Protein AF-A0A1M5Z3K2-F1 (afdb_monomer_lite)

Sequence (74 aa):
MSKKFLIWLMRATKADSKTKDALAEDLRKIGVTTAGIGYVSIVMPQTNIAIGAGSILVISGFTFWLLGLVFTRR

Radius of gyration: 14.48 Å; chains: 1; bounding box: 32×20×36 Å

Foldseek 3Di:
DDPVVVVVLVVLLVDDLVSLLVQLVVLLVQLVVQLVQLVCCCVPVVDPADVVNSVVSNVVSVVSNVSSVVSNPD

Structure (mmCIF, N/CA/C/O backbone):
data_AF-A0A1M5Z3K2-F1
#
_entry.id   AF-A0A1M5Z3K2-F1
#
loop_
_atom_site.group_PDB
_atom_site.id
_atom_site.type_symbol
_atom_site.label_atom_id
_atom_site.label_alt_id
_atom_site.label_comp_id
_atom_site.label_asym_id
_atom_site.label_entity_id
_atom_site.label_seq_id
_atom_site.pdbx_PDB_ins_code
_atom_site.Cartn_x
_atom_site.Cartn_y
_atom_site.Cartn_z
_atom_site.occupancy
_atom_site.B_iso_or_equiv
_atom_site.auth_seq_id
_atom_site.auth_comp_id
_atom_site.auth_asym_id
_atom_site.auth_atom_id
_atom_site.pdbx_PDB_model_num
ATOM 1 N N . MET A 1 1 ? 8.371 -11.453 7.813 1.00 60.50 1 MET A N 1
ATOM 2 C CA . MET A 1 1 ? 7.468 -10.487 8.484 1.00 60.50 1 MET A CA 1
ATOM 3 C C . MET A 1 1 ? 7.824 -10.439 9.971 1.00 60.50 1 MET A C 1
ATOM 5 O O . MET A 1 1 ? 7.932 -11.491 10.586 1.00 60.50 1 MET A O 1
ATOM 9 N N . SER A 1 2 ? 8.116 -9.260 10.534 1.00 78.50 2 SER A N 1
ATOM 10 C CA . SER A 1 2 ? 8.625 -9.126 11.915 1.00 78.50 2 SER A CA 1
ATOM 11 C C . SER A 1 2 ? 7.528 -9.369 12.960 1.00 78.50 2 SER A C 1
ATOM 13 O O . SER A 1 2 ? 6.422 -8.852 12.819 1.00 78.50 2 SER A O 1
ATOM 15 N N . LYS A 1 3 ? 7.834 -10.082 14.056 1.00 80.19 3 LYS A N 1
ATOM 16 C CA . LYS A 1 3 ? 6.895 -10.291 15.182 1.00 80.19 3 LYS A CA 1
ATOM 17 C C . LYS A 1 3 ? 6.364 -8.970 15.758 1.00 80.19 3 LYS A C 1
ATOM 19 O O . LYS A 1 3 ? 5.210 -8.900 16.170 1.00 80.19 3 LYS A O 1
ATOM 24 N N . LYS A 1 4 ? 7.173 -7.904 15.725 1.00 85.12 4 LYS A N 1
ATOM 25 C CA . LYS A 1 4 ? 6.768 -6.559 16.171 1.00 85.12 4 LYS A CA 1
ATOM 26 C C . LYS A 1 4 ? 5.648 -5.973 15.303 1.00 85.12 4 LYS A C 1
ATOM 28 O O . LYS A 1 4 ? 4.737 -5.349 15.834 1.00 85.12 4 LYS A O 1
ATOM 33 N N . PHE A 1 5 ? 5.686 -6.227 13.994 1.00 78.50 5 PHE A N 1
ATOM 34 C CA . PHE A 1 5 ? 4.661 -5.769 13.054 1.00 78.50 5 PHE A CA 1
ATOM 35 C C . PHE A 1 5 ? 3.318 -6.458 13.307 1.00 78.50 5 PHE A C 1
ATOM 37 O O . PHE A 1 5 ? 2.290 -5.795 13.362 1.00 78.50 5 PHE A O 1
ATOM 44 N N . LEU A 1 6 ? 3.330 -7.771 13.552 1.00 78.38 6 LEU A N 1
ATOM 45 C CA . LEU A 1 6 ? 2.115 -8.523 13.882 1.00 78.38 6 LEU A CA 1
ATOM 46 C C . LEU A 1 6 ? 1.472 -8.032 15.185 1.00 78.38 6 LEU A C 1
ATOM 48 O O . LEU A 1 6 ? 0.257 -7.868 15.250 1.00 78.38 6 LEU A O 1
ATOM 52 N N . ILE A 1 7 ? 2.280 -7.755 16.214 1.00 84.25 7 ILE A N 1
ATOM 53 C CA . ILE A 1 7 ? 1.789 -7.207 17.487 1.00 84.25 7 ILE A CA 1
ATOM 54 C C . ILE A 1 7 ? 1.178 -5.819 17.287 1.00 84.25 7 ILE A C 1
ATOM 56 O O . ILE A 1 7 ? 0.112 -5.537 17.832 1.00 84.25 7 ILE A O 1
ATOM 60 N N . TRP A 1 8 ? 1.829 -4.960 16.501 1.00 83.81 8 TRP A N 1
ATOM 61 C CA . TRP A 1 8 ? 1.293 -3.646 16.160 1.00 83.81 8 TRP A CA 1
ATOM 62 C C . TRP A 1 8 ? -0.037 -3.758 15.398 1.00 83.81 8 TRP A C 1
ATOM 64 O O . TRP A 1 8 ? -1.013 -3.124 15.793 1.00 83.81 8 TRP A O 1
ATOM 74 N N . LEU A 1 9 ? -0.117 -4.643 14.398 1.00 79.38 9 LEU A N 1
ATOM 75 C CA . LEU A 1 9 ? -1.330 -4.890 13.616 1.00 79.38 9 LEU A CA 1
ATOM 76 C C . LEU A 1 9 ? -2.490 -5.357 14.511 1.00 79.38 9 LEU A C 1
ATOM 78 O O . LEU A 1 9 ? -3.594 -4.829 14.422 1.00 79.38 9 LEU A O 1
ATOM 82 N N . MET A 1 10 ? -2.229 -6.289 15.435 1.00 80.44 10 MET A N 1
ATOM 83 C CA . MET A 1 10 ? -3.224 -6.766 16.405 1.00 80.44 10 MET A CA 1
ATOM 84 C C . MET A 1 10 ? -3.705 -5.681 17.378 1.00 80.44 10 MET A C 1
ATOM 86 O O . MET A 1 10 ? -4.811 -5.779 17.904 1.00 80.44 10 MET A O 1
ATOM 90 N N . ARG A 1 11 ? -2.882 -4.669 17.674 1.00 81.44 11 ARG A N 1
ATOM 91 C CA . ARG A 1 11 ? -3.297 -3.524 18.500 1.00 81.44 11 ARG A CA 1
ATOM 92 C C . ARG A 1 11 ? -4.124 -2.534 17.688 1.00 81.44 11 ARG A C 1
ATOM 94 O O . ARG A 1 11 ? -5.153 -2.082 18.176 1.00 81.44 11 ARG A O 1
ATOM 101 N N . ALA A 1 12 ? -3.727 -2.261 16.447 1.00 73.94 12 ALA A N 1
ATOM 102 C CA . ALA A 1 12 ? -4.475 -1.398 15.537 1.00 73.94 12 ALA A CA 1
ATOM 103 C C . ALA A 1 12 ? -5.897 -1.936 15.282 1.00 73.94 12 ALA A C 1
ATOM 105 O O . ALA A 1 12 ? -6.863 -1.178 15.297 1.00 73.94 12 ALA A O 1
ATOM 106 N N . THR A 1 13 ? -6.071 -3.257 15.163 1.00 72.06 13 THR A N 1
ATOM 107 C CA . THR A 1 13 ? -7.403 -3.874 15.001 1.00 72.06 13 THR A CA 1
ATOM 108 C C . THR A 1 13 ? -8.272 -3.826 16.262 1.00 72.06 13 THR A C 1
ATOM 110 O O . THR A 1 13 ? -9.470 -4.105 16.188 1.00 72.06 13 THR A O 1
ATOM 113 N N . LYS A 1 14 ? -7.718 -3.440 17.416 1.00 77.56 14 LYS A N 1
ATOM 114 C CA . LYS A 1 14 ? -8.455 -3.220 18.671 1.00 77.56 14 LYS A CA 1
ATOM 115 C C . LYS A 1 14 ? -8.750 -1.744 18.954 1.00 77.56 14 LYS A C 1
ATOM 117 O O . LYS A 1 14 ? -9.393 -1.460 19.957 1.00 77.56 14 LYS A O 1
ATOM 122 N N . ALA A 1 15 ? -8.300 -0.824 18.098 1.00 75.06 15 ALA A N 1
ATOM 123 C CA . ALA A 1 15 ? -8.594 0.599 18.239 1.00 75.06 15 ALA A CA 1
ATOM 124 C C . ALA A 1 15 ? -10.096 0.902 18.075 1.00 75.06 15 ALA A C 1
ATOM 126 O O . ALA A 1 15 ? -10.857 0.080 17.550 1.00 75.06 15 ALA A O 1
ATOM 127 N N . ASP A 1 16 ? -10.500 2.087 18.532 1.00 81.31 16 ASP A N 1
ATOM 128 C CA . ASP A 1 16 ? -11.846 2.634 18.339 1.00 81.31 16 ASP A CA 1
ATOM 129 C C . ASP A 1 16 ? -12.225 2.696 16.846 1.00 81.31 16 ASP A C 1
ATOM 131 O O . ASP A 1 16 ? -11.341 2.829 15.991 1.00 81.31 16 ASP A O 1
ATOM 135 N N . SER A 1 17 ? -13.517 2.579 16.520 1.00 78.69 17 SER A N 1
ATOM 136 C CA . SER A 1 17 ? -13.996 2.519 15.127 1.00 78.69 17 SER A CA 1
ATOM 137 C C . SER A 1 17 ? -13.590 3.755 14.327 1.00 78.69 17 SER A C 1
ATOM 139 O O . SER A 1 17 ? -13.062 3.624 13.226 1.00 78.69 17 SER A O 1
ATOM 141 N N . LYS A 1 18 ? -13.686 4.948 14.924 1.00 81.81 18 LYS A N 1
ATOM 142 C CA . LYS A 1 18 ? -13.286 6.198 14.267 1.00 81.81 18 LYS A CA 1
ATOM 143 C C . LYS A 1 18 ? -11.794 6.222 13.925 1.00 81.81 18 LYS A C 1
ATOM 145 O O . LYS A 1 18 ? -11.395 6.707 12.869 1.00 81.81 18 LYS A O 1
ATOM 150 N N . THR A 1 19 ? -10.962 5.678 14.812 1.00 82.94 19 THR A N 1
ATOM 151 C CA . THR A 1 19 ? -9.509 5.589 14.608 1.00 82.94 19 THR A CA 1
ATOM 152 C C . THR A 1 19 ? -9.155 4.557 13.540 1.00 82.94 19 THR A C 1
ATOM 154 O O . THR A 1 19 ? -8.216 4.769 12.776 1.00 82.94 19 THR A O 1
ATOM 157 N N . LYS A 1 20 ? -9.903 3.450 13.457 1.00 83.25 20 LYS A N 1
ATOM 158 C CA . LYS A 1 20 ? -9.734 2.442 12.400 1.00 83.25 20 LYS A CA 1
ATOM 159 C C . LYS A 1 20 ? -10.0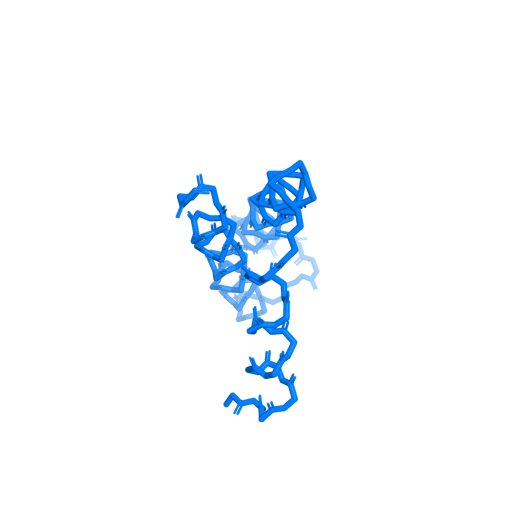98 2.986 11.033 1.00 83.25 20 LYS A C 1
ATOM 161 O O . LYS A 1 20 ? -9.340 2.747 10.102 1.00 83.25 20 LYS A O 1
ATOM 166 N N . ASP A 1 21 ? -11.191 3.733 10.930 1.00 85.00 21 ASP A N 1
ATOM 167 C CA . ASP A 1 21 ? -11.624 4.331 9.668 1.00 85.00 21 ASP A CA 1
ATOM 168 C C . ASP A 1 21 ? -10.617 5.369 9.172 1.00 85.00 21 ASP A C 1
ATOM 170 O O . ASP A 1 21 ? -10.190 5.311 8.019 1.00 85.00 21 ASP A O 1
ATOM 174 N N . ALA A 1 22 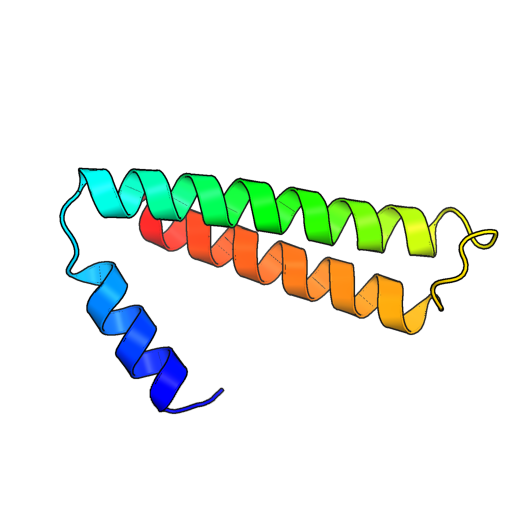? -10.147 6.250 10.063 1.00 86.88 22 ALA A N 1
ATOM 175 C CA . ALA A 1 22 ? -9.100 7.216 9.735 1.00 86.88 22 ALA A CA 1
ATOM 176 C C . ALA A 1 22 ? -7.802 6.519 9.287 1.00 86.88 22 ALA A C 1
ATOM 178 O O . ALA A 1 22 ? -7.247 6.840 8.238 1.00 86.88 22 ALA A O 1
ATOM 179 N N . LEU A 1 23 ? -7.357 5.502 10.034 1.00 86.69 23 LEU A N 1
ATOM 180 C CA . LEU A 1 23 ? -6.163 4.729 9.691 1.00 86.69 23 LEU A CA 1
ATOM 181 C C . LEU A 1 23 ? -6.331 3.967 8.369 1.00 86.69 23 LEU A C 1
ATOM 183 O O . LEU A 1 23 ? -5.389 3.870 7.584 1.00 86.69 23 LEU A O 1
ATOM 187 N N . ALA A 1 24 ? -7.516 3.415 8.115 1.00 87.69 24 ALA A N 1
ATOM 188 C CA . ALA A 1 24 ? -7.832 2.720 6.879 1.00 87.69 24 ALA A CA 1
ATOM 189 C C . ALA A 1 24 ? -7.749 3.663 5.678 1.00 87.69 24 ALA A C 1
ATOM 191 O O . ALA A 1 24 ? -7.166 3.310 4.650 1.00 87.69 24 ALA A O 1
ATOM 192 N N . GLU A 1 25 ? -8.312 4.861 5.807 1.00 90.50 25 GLU A N 1
ATOM 193 C CA . GLU A 1 25 ? -8.285 5.865 4.755 1.00 90.50 25 GLU A CA 1
ATOM 194 C C . GLU A 1 25 ? -6.861 6.362 4.482 1.00 90.50 25 GLU A C 1
ATOM 196 O O . GLU A 1 25 ? -6.445 6.417 3.321 1.00 90.50 25 GLU A O 1
ATOM 201 N N . ASP A 1 26 ? -6.077 6.617 5.530 1.00 91.06 26 ASP A N 1
ATOM 202 C CA . ASP A 1 26 ? -4.672 7.006 5.405 1.00 91.06 26 ASP A CA 1
ATOM 203 C C . ASP A 1 26 ? -3.841 5.911 4.727 1.00 91.06 26 ASP A C 1
ATOM 205 O O . ASP A 1 26 ? -3.098 6.182 3.781 1.00 91.06 26 ASP A O 1
ATOM 209 N N . LEU A 1 27 ? -4.017 4.647 5.130 1.00 90.69 27 LEU A N 1
ATOM 210 C CA . LEU A 1 27 ? -3.345 3.502 4.509 1.00 90.69 27 LEU A CA 1
ATOM 211 C C . LEU A 1 27 ? -3.707 3.351 3.027 1.00 90.69 27 LEU A C 1
ATOM 213 O O . LEU A 1 27 ? -2.839 3.033 2.210 1.00 90.69 27 LEU A O 1
ATOM 217 N N . ARG A 1 28 ? -4.962 3.619 2.650 1.00 90.94 28 ARG A N 1
ATOM 218 C CA . ARG A 1 28 ? -5.385 3.603 1.242 1.00 90.94 28 ARG A CA 1
ATOM 219 C C . ARG A 1 28 ? -4.771 4.751 0.451 1.00 90.94 28 ARG A C 1
ATOM 221 O O . ARG A 1 28 ? -4.303 4.508 -0.659 1.00 90.94 28 ARG A O 1
ATOM 228 N N . LYS A 1 29 ? -4.738 5.968 1.002 1.00 91.81 29 LYS A N 1
ATOM 229 C CA . LYS A 1 29 ? -4.130 7.142 0.352 1.00 91.81 29 LYS A CA 1
ATOM 230 C C . LYS A 1 29 ? -2.632 6.951 0.141 1.00 91.81 29 LYS A C 1
ATOM 232 O O . LYS A 1 29 ? -2.141 7.162 -0.970 1.00 91.81 29 LYS A O 1
ATOM 237 N N . ILE A 1 30 ? -1.923 6.489 1.173 1.00 92.06 30 ILE A N 1
ATOM 238 C CA . ILE A 1 30 ? -0.494 6.165 1.092 1.00 92.06 30 ILE A CA 1
ATOM 239 C C . ILE A 1 30 ? -0.282 5.056 0.064 1.00 92.06 30 ILE A C 1
ATOM 241 O O . ILE A 1 30 ? 0.525 5.220 -0.843 1.00 92.06 30 ILE A O 1
ATOM 245 N N . GLY A 1 31 ? -1.061 3.973 0.141 1.00 91.56 31 GLY A N 1
ATOM 246 C CA . GLY A 1 31 ? -0.953 2.853 -0.789 1.00 91.56 31 GLY A CA 1
ATOM 247 C C . GLY A 1 31 ? -1.113 3.260 -2.256 1.00 91.56 31 GLY A C 1
ATOM 248 O O . GLY A 1 31 ? -0.270 2.912 -3.082 1.00 91.56 31 GLY A O 1
ATOM 249 N N . VAL A 1 32 ? -2.139 4.057 -2.576 1.00 92.81 32 VAL A N 1
ATOM 250 C CA . VAL A 1 32 ? -2.373 4.577 -3.937 1.00 92.81 32 VAL A CA 1
ATOM 251 C C . VAL A 1 32 ? -1.245 5.508 -4.377 1.00 92.81 32 VAL A C 1
ATOM 253 O O . VAL A 1 32 ? -0.761 5.384 -5.499 1.00 92.81 32 VAL A O 1
ATOM 256 N N . THR A 1 33 ? -0.786 6.402 -3.499 1.00 93.12 33 THR A N 1
ATOM 257 C CA . THR A 1 33 ? 0.298 7.344 -3.814 1.00 93.12 33 THR A CA 1
ATOM 258 C C . THR A 1 33 ? 1.603 6.607 -4.101 1.00 93.12 33 THR A C 1
ATOM 260 O O . THR A 1 33 ? 2.231 6.831 -5.132 1.00 93.12 33 THR A O 1
ATOM 263 N N . THR A 1 34 ? 2.000 5.678 -3.229 1.00 91.56 34 THR A N 1
ATOM 264 C CA . THR A 1 34 ? 3.227 4.890 -3.385 1.00 91.56 34 THR A CA 1
ATOM 265 C C . THR A 1 34 ? 3.170 4.004 -4.628 1.00 91.56 34 THR A C 1
ATOM 267 O O . THR A 1 34 ? 4.138 3.961 -5.388 1.00 91.56 34 THR A O 1
ATOM 270 N N . ALA A 1 35 ? 2.029 3.354 -4.886 1.00 91.44 35 ALA A N 1
ATOM 271 C CA . ALA A 1 35 ? 1.855 2.554 -6.093 1.00 91.44 35 ALA A CA 1
ATOM 272 C C . ALA A 1 35 ? 1.889 3.417 -7.362 1.00 91.44 35 ALA A C 1
ATOM 274 O O . ALA A 1 35 ? 2.506 3.022 -8.348 1.00 91.44 35 ALA A O 1
ATOM 275 N N . GLY A 1 36 ? 1.292 4.611 -7.323 1.00 90.81 36 GLY A N 1
ATOM 276 C CA . GLY A 1 36 ? 1.330 5.583 -8.413 1.00 90.81 36 GLY A CA 1
ATOM 277 C C . GLY A 1 36 ? 2.750 6.052 -8.726 1.00 90.81 36 GLY A C 1
ATOM 278 O O . GLY A 1 36 ? 3.155 6.018 -9.884 1.00 90.81 36 GLY A O 1
ATOM 279 N N . ILE A 1 37 ? 3.541 6.404 -7.707 1.00 89.69 37 ILE A N 1
ATOM 280 C CA . ILE A 1 37 ? 4.958 6.774 -7.876 1.00 89.69 37 ILE A CA 1
ATOM 281 C C . ILE A 1 37 ? 5.747 5.614 -8.492 1.00 89.69 37 ILE A C 1
ATOM 283 O O . ILE A 1 37 ? 6.511 5.816 -9.438 1.00 89.69 37 ILE A O 1
ATOM 287 N N . GLY A 1 38 ? 5.544 4.392 -7.991 1.00 89.50 38 GLY A N 1
ATOM 288 C CA . GLY A 1 38 ? 6.183 3.199 -8.543 1.00 89.50 38 GLY A CA 1
ATOM 289 C C . GLY A 1 38 ? 5.822 2.968 -10.011 1.00 89.50 38 GLY A C 1
ATOM 290 O O . GLY A 1 38 ? 6.706 2.749 -10.834 1.00 89.50 38 GLY A O 1
ATOM 291 N N . TYR A 1 39 ? 4.538 3.092 -10.353 1.00 90.12 39 TYR A N 1
ATOM 292 C CA . TYR A 1 39 ? 4.042 2.927 -11.717 1.00 90.12 39 TYR A CA 1
ATOM 293 C C . TYR A 1 39 ? 4.613 3.983 -12.668 1.00 90.12 39 TYR A C 1
ATOM 295 O O . TYR A 1 39 ? 5.142 3.638 -13.723 1.00 90.12 39 TYR A O 1
ATOM 303 N N . VAL A 1 40 ? 4.584 5.260 -12.273 1.00 89.62 40 VAL A N 1
ATOM 304 C CA . VAL A 1 40 ? 5.174 6.357 -13.056 1.00 89.62 40 VAL A CA 1
ATOM 305 C C . VAL A 1 40 ? 6.663 6.115 -13.286 1.00 89.62 40 VAL A C 1
ATOM 307 O O . VAL A 1 40 ? 7.137 6.319 -14.396 1.00 89.62 40 VAL A O 1
ATOM 310 N N . SER A 1 41 ? 7.385 5.603 -12.288 1.00 86.75 41 SER A N 1
ATOM 311 C CA . SER A 1 41 ? 8.818 5.302 -12.416 1.00 86.75 41 SER A CA 1
ATOM 312 C C . SER A 1 41 ? 9.119 4.178 -13.418 1.00 86.75 41 SER A C 1
ATOM 314 O O . SER A 1 41 ? 10.184 4.156 -14.024 1.00 86.75 41 SER A O 1
ATOM 316 N N . ILE A 1 42 ? 8.185 3.241 -13.614 1.00 87.12 42 ILE A N 1
ATOM 317 C CA . ILE A 1 42 ? 8.312 2.163 -14.608 1.00 87.12 42 ILE A CA 1
ATOM 318 C C . ILE A 1 42 ? 7.977 2.679 -16.013 1.00 87.12 42 ILE A C 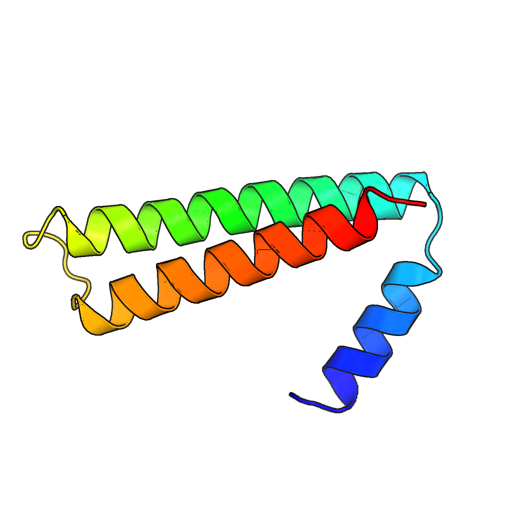1
ATOM 320 O O . ILE A 1 42 ? 8.668 2.351 -16.973 1.00 87.12 42 ILE A O 1
ATOM 324 N N . VAL A 1 43 ? 6.910 3.474 -16.139 1.00 88.00 43 VAL A N 1
ATOM 325 C CA . VAL A 1 43 ? 6.397 3.954 -17.435 1.00 88.00 43 VAL A CA 1
ATOM 326 C C . VAL A 1 43 ? 7.205 5.134 -17.977 1.00 88.00 43 VAL A C 1
ATOM 328 O O . VAL A 1 43 ? 7.324 5.296 -19.190 1.00 88.00 43 VAL A O 1
ATOM 331 N N . MET A 1 44 ? 7.780 5.953 -17.096 1.00 85.56 44 MET A N 1
ATOM 332 C CA . MET A 1 44 ? 8.639 7.083 -17.441 1.00 85.56 44 MET A CA 1
ATOM 333 C C . MET A 1 44 ? 10.097 6.754 -17.081 1.00 85.56 44 MET A C 1
ATOM 335 O O . MET A 1 44 ? 10.557 7.087 -15.986 1.00 85.56 44 MET A O 1
ATOM 339 N N . PRO A 1 45 ? 10.871 6.153 -18.006 1.00 66.94 45 PRO A N 1
ATOM 340 C CA . PRO A 1 45 ? 12.272 5.781 -17.768 1.00 66.94 45 PRO A CA 1
ATOM 341 C C . PRO A 1 45 ? 13.213 6.988 -17.615 1.00 66.94 45 PRO A C 1
ATOM 343 O O . PRO A 1 45 ? 14.383 6.826 -17.296 1.00 66.94 45 PRO A O 1
ATOM 346 N N . GLN A 1 46 ? 12.698 8.202 -17.828 1.00 73.81 46 GLN A N 1
ATOM 347 C CA . GLN A 1 46 ? 13.387 9.475 -17.588 1.00 73.81 46 GLN A CA 1
ATOM 348 C C . GLN A 1 46 ? 13.466 9.811 -16.084 1.00 73.81 46 GLN A C 1
ATOM 350 O O . GLN A 1 46 ? 14.077 10.804 -15.693 1.00 73.81 46 GLN A O 1
ATOM 355 N N . THR A 1 47 ? 12.796 9.031 -15.230 1.00 69.00 47 THR A N 1
ATOM 356 C CA . THR A 1 47 ? 12.848 9.207 -13.778 1.00 69.00 47 THR A CA 1
ATOM 357 C C . THR A 1 47 ? 14.161 8.662 -13.217 1.00 69.00 47 THR A C 1
ATOM 359 O O . THR A 1 47 ? 14.694 7.660 -13.681 1.00 69.00 47 THR A O 1
ATOM 362 N N . ASN A 1 48 ? 14.678 9.295 -12.161 1.00 77.38 48 ASN A N 1
ATOM 363 C CA . ASN A 1 48 ? 15.913 8.871 -11.483 1.00 77.38 48 ASN A CA 1
ATOM 364 C C . ASN A 1 48 ? 15.740 7.575 -10.650 1.00 77.38 48 ASN A C 1
ATOM 366 O O . ASN A 1 48 ? 16.562 7.255 -9.794 1.00 77.38 48 ASN A O 1
ATOM 370 N N . ILE A 1 49 ? 14.626 6.860 -10.833 1.00 77.50 49 ILE A N 1
ATOM 371 C CA . ILE A 1 49 ? 14.242 5.674 -10.071 1.00 77.50 49 ILE A CA 1
ATOM 372 C C . ILE A 1 49 ? 14.392 4.470 -10.995 1.00 77.50 49 ILE A C 1
ATOM 374 O O . ILE A 1 49 ? 13.718 4.363 -12.014 1.00 77.50 49 ILE A O 1
ATOM 378 N N . ALA A 1 50 ? 15.261 3.530 -10.622 1.00 83.88 50 ALA A N 1
ATOM 379 C CA . ALA A 1 50 ? 15.425 2.294 -11.377 1.00 83.88 50 ALA A CA 1
ATOM 380 C C . ALA A 1 50 ? 14.099 1.512 -11.457 1.00 83.88 50 ALA A C 1
ATOM 382 O O . ALA A 1 50 ? 13.374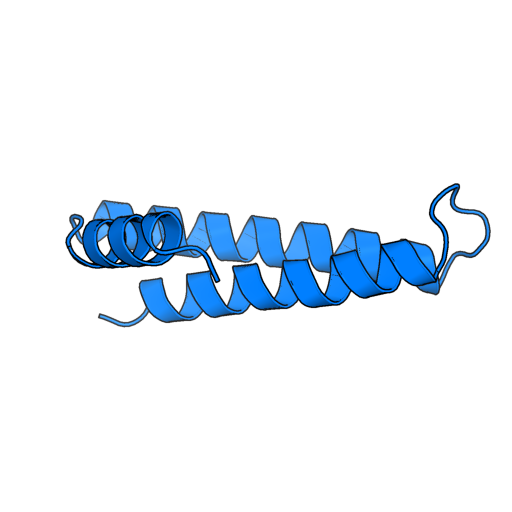 1.406 -10.465 1.00 83.88 50 ALA A O 1
ATOM 383 N N . ILE A 1 51 ? 13.825 0.872 -12.598 1.00 83.25 51 ILE A N 1
ATOM 384 C CA . ILE A 1 51 ? 12.604 0.073 -12.839 1.00 83.25 51 ILE A CA 1
ATOM 385 C C . ILE A 1 51 ? 12.379 -0.979 -11.735 1.00 83.25 51 ILE A C 1
ATOM 387 O O . ILE A 1 51 ? 11.247 -1.208 -11.297 1.00 83.25 51 ILE A O 1
ATOM 391 N N . GLY A 1 52 ? 13.460 -1.583 -11.225 1.00 84.25 52 GLY A N 1
ATOM 392 C CA . GLY A 1 52 ? 13.399 -2.521 -10.100 1.00 84.25 52 GLY A CA 1
ATOM 393 C C . GLY A 1 52 ? 12.886 -1.879 -8.805 1.00 84.25 52 GLY A C 1
ATOM 394 O O . GLY A 1 52 ? 12.042 -2.457 -8.123 1.00 84.25 52 GLY A O 1
ATOM 395 N N . ALA A 1 53 ? 13.320 -0.655 -8.496 1.00 85.56 53 ALA A N 1
ATOM 396 C CA . ALA A 1 53 ? 12.818 0.105 -7.352 1.00 85.56 53 ALA A CA 1
ATOM 397 C C . ALA A 1 53 ? 11.358 0.545 -7.560 1.00 85.56 53 ALA A C 1
ATOM 399 O O . ALA A 1 53 ? 10.552 0.448 -6.635 1.00 85.56 53 ALA A O 1
ATOM 400 N N . GLY A 1 54 ? 10.988 0.934 -8.786 1.00 86.81 54 GLY A N 1
ATOM 401 C CA . GLY A 1 54 ? 9.601 1.231 -9.156 1.00 86.81 54 GLY A CA 1
ATOM 402 C C . GLY A 1 54 ? 8.666 0.039 -8.927 1.00 86.81 54 GLY A C 1
ATOM 403 O O . GLY A 1 54 ? 7.609 0.182 -8.319 1.00 86.81 54 GLY A O 1
ATOM 404 N N . SER A 1 55 ? 9.098 -1.166 -9.306 1.00 89.12 55 SER A N 1
ATOM 405 C CA . SER A 1 55 ? 8.330 -2.406 -9.106 1.00 89.12 55 SER A CA 1
ATOM 406 C C . SER A 1 55 ? 8.093 -2.711 -7.622 1.00 89.12 55 SER A C 1
ATOM 408 O O . SER A 1 55 ? 6.988 -3.083 -7.224 1.00 89.12 55 SER A O 1
ATOM 410 N N . ILE A 1 56 ? 9.102 -2.484 -6.775 1.00 91.56 56 ILE A N 1
ATOM 411 C CA . ILE A 1 56 ? 8.983 -2.633 -5.316 1.00 91.56 56 ILE A CA 1
ATOM 412 C C . ILE A 1 56 ? 7.996 -1.605 -4.735 1.00 91.56 56 ILE A C 1
ATOM 414 O O . ILE A 1 56 ? 7.197 -1.938 -3.854 1.00 91.56 56 ILE A O 1
ATOM 418 N N . LEU A 1 57 ? 8.006 -0.366 -5.236 1.00 90.81 57 LEU A N 1
ATOM 419 C CA . LEU A 1 57 ? 7.060 0.678 -4.826 1.00 90.81 57 LEU A CA 1
ATOM 420 C C . LEU A 1 57 ? 5.614 0.326 -5.201 1.00 90.81 57 LEU A C 1
ATOM 422 O O . LEU A 1 57 ? 4.716 0.495 -4.380 1.00 90.81 57 LEU A O 1
ATOM 426 N N . VAL A 1 58 ? 5.388 -0.255 -6.382 1.00 91.56 58 VAL A N 1
ATOM 427 C CA . VAL A 1 58 ? 4.060 -0.755 -6.774 1.00 91.56 58 VAL A CA 1
ATOM 428 C C . VAL A 1 58 ? 3.569 -1.836 -5.808 1.00 91.56 58 VAL A C 1
ATOM 430 O O . VAL A 1 58 ? 2.469 -1.726 -5.268 1.00 91.56 58 VAL A O 1
ATOM 433 N N . ILE A 1 59 ? 4.394 -2.850 -5.529 1.00 92.62 59 ILE A N 1
ATOM 434 C CA . ILE A 1 59 ? 4.026 -3.971 -4.646 1.00 92.62 59 ILE A CA 1
ATOM 435 C C . ILE A 1 59 ? 3.769 -3.489 -3.209 1.00 92.62 59 ILE A C 1
ATOM 437 O O . ILE A 1 59 ? 2.792 -3.890 -2.568 1.00 92.62 59 ILE A O 1
ATOM 441 N N . SER A 1 60 ? 4.630 -2.612 -2.691 1.00 90.94 60 SER A N 1
ATOM 442 C CA . SER A 1 60 ? 4.480 -2.062 -1.340 1.00 90.94 60 SER A CA 1
ATOM 443 C C . SER A 1 60 ? 3.250 -1.160 -1.222 1.00 90.94 60 SER A C 1
ATOM 445 O O . SER A 1 60 ? 2.480 -1.320 -0.275 1.00 90.94 60 SER A O 1
ATOM 447 N N . GLY A 1 61 ? 2.992 -0.298 -2.209 1.00 90.69 61 GLY A N 1
ATOM 448 C CA . GLY A 1 61 ? 1.780 0.519 -2.268 1.00 90.69 61 GLY A CA 1
ATOM 449 C C . GLY A 1 61 ? 0.506 -0.329 -2.277 1.00 90.69 61 GLY A C 1
ATOM 450 O O . GLY A 1 61 ? -0.416 -0.081 -1.498 1.00 90.69 61 GLY A O 1
ATOM 451 N N . PHE A 1 62 ? 0.488 -1.411 -3.061 1.00 92.38 62 PHE A N 1
ATOM 452 C CA . PHE A 1 62 ? -0.634 -2.353 -3.077 1.00 92.38 62 PHE A CA 1
ATOM 453 C C . PHE A 1 62 ? -0.831 -3.054 -1.724 1.00 92.38 62 PHE A C 1
ATOM 455 O O . PHE A 1 62 ? -1.958 -3.248 -1.271 1.00 92.38 62 PHE A O 1
ATOM 462 N N . THR A 1 63 ? 0.265 -3.378 -1.034 1.00 91.12 63 THR A N 1
ATOM 463 C CA . THR A 1 63 ? 0.224 -3.973 0.310 1.00 91.12 63 THR A CA 1
ATOM 464 C C . THR A 1 63 ? -0.403 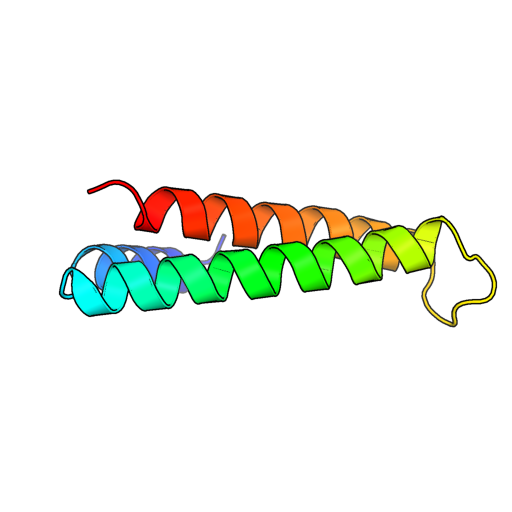-3.016 1.328 1.00 91.12 63 THR A C 1
ATOM 466 O O . THR A 1 63 ? -1.269 -3.428 2.098 1.00 91.12 63 THR A O 1
ATOM 469 N N . PHE A 1 64 ? -0.027 -1.733 1.317 1.00 90.06 64 PHE A N 1
ATOM 470 C CA . PHE A 1 64 ? -0.639 -0.720 2.188 1.00 90.06 64 PHE A CA 1
ATOM 471 C C . PHE A 1 64 ? -2.120 -0.502 1.879 1.00 90.06 64 PHE A C 1
ATOM 473 O O . PHE A 1 64 ? -2.934 -0.408 2.797 1.00 90.06 64 PHE A O 1
ATOM 480 N N . TRP A 1 65 ? -2.489 -0.506 0.599 1.00 90.88 65 TRP A N 1
ATOM 481 C CA . TRP A 1 65 ? -3.883 -0.389 0.189 1.00 90.88 65 TRP A CA 1
ATOM 482 C C . TRP A 1 65 ? -4.741 -1.566 0.679 1.00 90.88 65 TRP A C 1
ATOM 484 O O . TRP A 1 65 ? -5.826 -1.355 1.225 1.00 90.88 65 TRP A O 1
ATOM 494 N N . LEU A 1 66 ? -4.230 -2.798 0.563 1.00 88.75 66 LEU A N 1
ATOM 495 C CA . LEU A 1 66 ? -4.883 -3.995 1.103 1.00 88.75 66 LEU A CA 1
ATOM 496 C C . LEU A 1 66 ? -5.005 -3.948 2.629 1.00 88.75 66 LEU A C 1
ATOM 498 O O . LEU A 1 66 ? -6.048 -4.315 3.165 1.00 88.75 66 LEU A O 1
ATOM 502 N N . LEU A 1 67 ? -3.979 -3.465 3.338 1.00 86.25 67 LEU A N 1
ATOM 503 C CA . LEU A 1 67 ? -4.063 -3.265 4.787 1.00 86.25 67 LEU A CA 1
ATOM 504 C C . LEU A 1 67 ? -5.176 -2.277 5.144 1.00 86.25 67 LEU A C 1
ATOM 506 O O . LEU A 1 67 ? -5.971 -2.572 6.031 1.00 86.25 67 LEU A O 1
ATOM 510 N N . GLY A 1 68 ? -5.293 -1.162 4.420 1.00 85.81 68 GLY A N 1
ATOM 511 C CA . GLY A 1 68 ? -6.393 -0.216 4.603 1.00 85.81 68 GLY A CA 1
ATOM 512 C C . GLY A 1 68 ? -7.769 -0.872 4.435 1.00 85.81 68 GLY A C 1
ATOM 513 O O . GLY A 1 68 ? -8.639 -0.688 5.279 1.00 85.81 68 GLY A O 1
ATOM 514 N N . LEU A 1 69 ? -7.949 -1.729 3.423 1.00 85.19 69 LEU A N 1
ATOM 515 C CA . LEU A 1 69 ? -9.195 -2.491 3.238 1.00 85.19 69 LEU A CA 1
ATOM 516 C C . LEU A 1 69 ? -9.525 -3.431 4.404 1.00 85.19 69 LEU A C 1
ATOM 518 O O . LEU A 1 69 ? -10.698 -3.591 4.743 1.00 85.19 69 LEU A O 1
ATOM 522 N N . VAL A 1 70 ? -8.513 -4.047 5.018 1.00 83.38 70 VAL A N 1
ATOM 523 C CA . VAL A 1 70 ? -8.698 -4.897 6.205 1.00 83.38 70 VAL A CA 1
ATOM 524 C C . VAL A 1 70 ? -9.202 -4.078 7.396 1.00 83.38 70 VAL A C 1
ATOM 526 O O . VAL A 1 70 ? -9.995 -4.589 8.183 1.00 83.38 70 VAL A O 1
ATOM 529 N N . PHE A 1 71 ? -8.793 -2.812 7.515 1.00 79.44 71 PHE A N 1
ATOM 530 C CA . PHE A 1 71 ? -9.255 -1.921 8.581 1.00 79.44 71 PHE A CA 1
ATOM 531 C C . PHE A 1 71 ? -10.647 -1.320 8.326 1.00 79.44 71 PHE A C 1
ATOM 533 O O . PHE A 1 71 ? -11.367 -1.107 9.293 1.00 79.44 71 PHE A O 1
ATOM 540 N N . THR A 1 72 ? -11.066 -1.119 7.067 1.00 76.62 72 THR A N 1
ATOM 541 C CA . THR A 1 72 ? -12.406 -0.586 6.720 1.00 76.62 72 THR A CA 1
ATOM 542 C C . THR A 1 72 ? -13.556 -1.568 7.000 1.00 76.62 72 THR A C 1
ATOM 544 O O . THR A 1 72 ? -14.712 -1.165 7.076 1.00 76.62 72 THR A O 1
ATOM 547 N N . ARG A 1 73 ? -13.291 -2.876 7.117 1.00 58.81 73 ARG A N 1
ATOM 548 C CA . ARG A 1 73 ? -14.330 -3.892 7.370 1.00 58.81 73 ARG A CA 1
ATOM 549 C C . ARG A 1 73 ? -14.2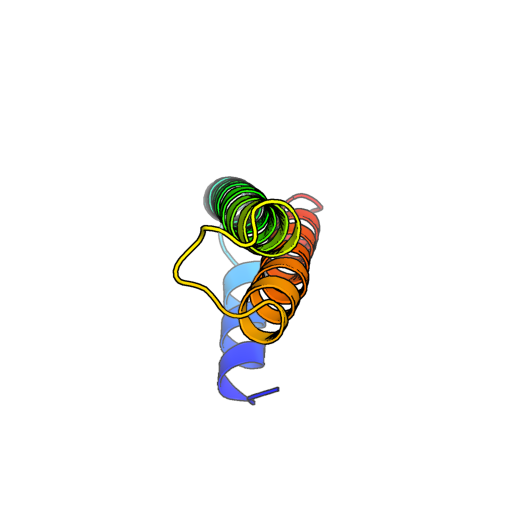65 -4.403 8.809 1.00 58.81 73 ARG A C 1
ATOM 551 O O . ARG A 1 73 ? -13.668 -5.454 9.045 1.00 58.81 73 ARG A O 1
ATOM 558 N N . ARG A 1 74 ? -14.915 -3.696 9.741 1.00 47.88 74 ARG A N 1
ATOM 559 C CA . ARG A 1 74 ? -15.572 -4.257 10.941 1.00 47.88 74 ARG A CA 1
ATOM 560 C C . ARG A 1 74 ? -16.321 -3.201 11.739 1.00 47.88 74 ARG A C 1
ATOM 562 O O . ARG A 1 74 ? -15.650 -2.269 12.226 1.00 47.88 74 ARG A O 1
#

pLDDT: mean 83.92, std 8.48, range [47.88, 93.12]

Organism: NCBI:txid658167

Secondary structure (DSSP, 8-state):
--HHHHHHHHHHTTS-HHHHHHHHHHHHHHHHHHHHHHHHHHH-TTSSS-HHHHHHHHHHHHHHHHHHHHHH--